Protein AF-A0A7Y2B331-F1 (afdb_monomer_lite)

Radius of gyration: 16.5 Å; chains: 1; bounding box: 43×18×32 Å

Structure (mmCIF, N/CA/C/O backbone):
data_AF-A0A7Y2B331-F1
#
_entry.id   AF-A0A7Y2B331-F1
#
loop_
_atom_site.group_PDB
_atom_site.id
_atom_site.type_symbol
_atom_site.label_atom_id
_atom_site.label_alt_id
_atom_site.label_comp_id
_atom_site.label_asym_id
_atom_site.label_entity_id
_atom_site.label_seq_id
_atom_site.pdbx_PDB_ins_code
_atom_sit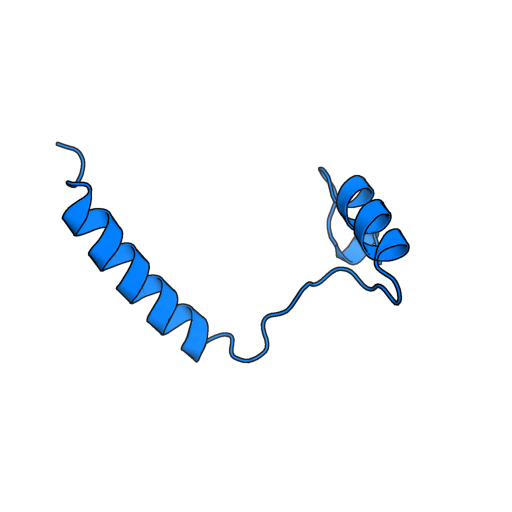e.Cartn_x
_atom_site.Cartn_y
_atom_site.Cartn_z
_atom_site.occupancy
_atom_site.B_iso_or_equiv
_atom_site.auth_seq_id
_atom_site.auth_comp_id
_atom_site.auth_asym_id
_atom_site.auth_atom_id
_atom_site.pdbx_PDB_model_num
ATOM 1 N N . MET A 1 1 ? 29.557 -3.462 -12.706 1.00 68.25 1 MET A N 1
ATOM 2 C CA . MET A 1 1 ? 29.070 -2.071 -12.566 1.00 68.25 1 MET A CA 1
ATOM 3 C C . MET A 1 1 ? 27.578 -2.095 -12.279 1.00 68.25 1 MET A C 1
ATOM 5 O O . MET A 1 1 ? 26.894 -2.896 -12.909 1.00 68.25 1 MET A O 1
ATOM 9 N N . PRO A 1 2 ? 27.072 -1.270 -11.351 1.00 81.12 2 PRO A N 1
ATOM 10 C CA . PRO A 1 2 ? 25.636 -1.138 -11.131 1.00 81.12 2 PRO A CA 1
ATOM 11 C C . PRO A 1 2 ? 24.934 -0.557 -12.370 1.00 81.12 2 PRO A C 1
ATOM 13 O O . PRO A 1 2 ? 25.522 0.185 -13.156 1.00 81.12 2 PRO A O 1
ATOM 16 N N . GLU A 1 3 ? 23.668 -0.924 -12.551 1.00 91.06 3 GLU A N 1
ATOM 17 C CA . GLU A 1 3 ? 22.805 -0.441 -13.632 1.00 91.06 3 GLU A CA 1
ATOM 18 C C . GLU A 1 3 ? 22.632 1.094 -13.574 1.00 91.06 3 GLU A C 1
ATOM 20 O O . GLU A 1 3 ? 22.482 1.668 -12.492 1.00 91.06 3 GLU A O 1
ATOM 25 N N . SER A 1 4 ? 22.609 1.771 -14.732 1.00 96.56 4 SER A N 1
ATOM 26 C CA . SER A 1 4 ? 22.381 3.224 -14.789 1.00 96.56 4 SER A CA 1
ATOM 27 C C . SER A 1 4 ? 20.966 3.603 -14.332 1.00 96.56 4 SER A C 1
ATOM 29 O O . SER A 1 4 ? 20.021 2.821 -14.456 1.00 96.56 4 SER A O 1
ATOM 31 N N . LEU A 1 5 ? 20.785 4.838 -13.848 1.00 96.31 5 LEU A N 1
ATOM 32 C CA . LEU A 1 5 ? 19.477 5.329 -13.386 1.00 96.31 5 LEU A CA 1
ATOM 33 C C . LEU A 1 5 ? 18.383 5.213 -14.458 1.00 96.31 5 LEU A C 1
ATOM 35 O O . LEU A 1 5 ? 17.258 4.828 -14.145 1.00 96.31 5 LEU A O 1
ATOM 39 N N . ALA A 1 6 ? 18.713 5.502 -15.721 1.00 96.81 6 ALA A N 1
ATOM 40 C CA . ALA A 1 6 ? 17.770 5.396 -16.834 1.00 96.81 6 ALA A CA 1
ATOM 41 C C . ALA A 1 6 ? 17.287 3.951 -17.044 1.00 96.81 6 ALA A C 1
ATOM 43 O O . ALA A 1 6 ? 16.085 3.711 -17.167 1.00 96.81 6 ALA A O 1
ATOM 44 N N . LYS A 1 7 ? 18.209 2.980 -17.008 1.00 97.75 7 LYS A N 1
ATOM 45 C CA . LYS A 1 7 ? 17.876 1.557 -17.148 1.00 97.75 7 LYS A CA 1
ATOM 46 C C . LYS A 1 7 ? 17.042 1.051 -15.960 1.00 97.75 7 LYS A C 1
ATOM 48 O O . LYS A 1 7 ? 16.007 0.421 -16.172 1.00 97.75 7 LYS A O 1
ATOM 53 N N . ARG A 1 8 ? 17.378 1.466 -14.728 1.00 97.31 8 ARG A N 1
ATOM 54 C CA . ARG A 1 8 ? 16.578 1.172 -13.520 1.00 97.31 8 ARG A CA 1
ATOM 55 C C . ARG A 1 8 ? 15.144 1.698 -13.624 1.00 97.31 8 ARG A C 1
ATOM 57 O O . ARG A 1 8 ? 14.213 0.965 -13.305 1.00 97.31 8 ARG A O 1
ATOM 64 N N . LYS A 1 9 ? 14.953 2.940 -14.090 1.00 97.94 9 LYS A N 1
ATOM 65 C CA . LYS A 1 9 ? 13.616 3.530 -14.298 1.00 97.94 9 LYS A CA 1
ATOM 66 C C . LYS A 1 9 ? 12.812 2.763 -15.350 1.00 97.94 9 LYS A C 1
ATOM 68 O O . LYS A 1 9 ? 11.652 2.446 -15.103 1.00 97.94 9 LYS A O 1
ATOM 73 N N . ALA A 1 10 ? 13.428 2.413 -16.481 1.00 97.94 10 ALA A N 1
ATOM 74 C CA . ALA A 1 10 ? 12.773 1.631 -17.532 1.00 97.94 10 ALA A CA 1
ATOM 75 C C . ALA A 1 10 ? 12.327 0.248 -17.026 1.00 97.94 10 ALA A C 1
ATOM 77 O O . ALA A 1 10 ? 11.199 -0.183 -17.274 1.00 97.94 10 ALA A O 1
ATOM 78 N N . ARG A 1 11 ? 13.185 -0.426 -16.252 1.00 97.75 11 ARG A N 1
ATOM 79 C CA . ARG A 1 11 ? 12.864 -1.711 -15.624 1.00 97.75 11 ARG A CA 1
ATOM 80 C C . ARG A 1 11 ? 11.743 -1.587 -14.590 1.00 97.75 11 ARG A C 1
ATOM 82 O O . ARG A 1 11 ? 10.814 -2.388 -14.627 1.00 97.75 11 ARG A O 1
ATOM 89 N N . ALA A 1 12 ? 11.788 -0.577 -13.719 1.00 98.12 12 ALA A N 1
ATOM 90 C CA . ALA A 1 12 ? 10.737 -0.321 -12.732 1.00 98.12 12 ALA A CA 1
ATOM 91 C C . ALA A 1 12 ? 9.374 -0.056 -13.393 1.00 98.12 12 ALA A C 1
ATOM 93 O O . ALA A 1 12 ? 8.372 -0.620 -12.965 1.00 98.12 12 ALA A O 1
ATOM 94 N N . ALA A 1 13 ? 9.338 0.724 -14.478 1.00 98.44 13 ALA A N 1
ATOM 95 C CA . ALA A 1 13 ? 8.109 0.978 -15.230 1.00 98.44 13 ALA A CA 1
ATOM 96 C C . ALA A 1 13 ? 7.520 -0.305 -15.843 1.00 98.44 13 ALA A C 1
ATOM 98 O O . ALA A 1 13 ? 6.307 -0.509 -15.797 1.00 98.44 13 ALA A O 1
ATOM 99 N N . LYS A 1 14 ? 8.371 -1.197 -16.373 1.00 98.50 14 LYS A N 1
ATOM 100 C CA . LYS A 1 14 ? 7.935 -2.505 -16.886 1.00 98.50 14 LYS A CA 1
ATOM 101 C C . LYS A 1 14 ? 7.342 -3.375 -15.775 1.00 98.50 14 LYS A C 1
ATOM 103 O O . LYS A 1 14 ? 6.277 -3.945 -15.970 1.00 98.50 14 LYS A O 1
ATOM 108 N N . ILE A 1 15 ? 8.002 -3.444 -14.617 1.00 98.31 15 ILE A N 1
ATOM 109 C CA . ILE A 1 15 ? 7.520 -4.211 -13.457 1.00 98.31 15 ILE A CA 1
ATOM 110 C C . ILE A 1 15 ? 6.179 -3.656 -12.970 1.00 98.31 15 ILE A C 1
ATOM 112 O O . ILE A 1 15 ? 5.226 -4.414 -12.830 1.00 98.31 15 ILE A O 1
ATOM 116 N N . LEU A 1 16 ? 6.074 -2.336 -12.792 1.00 98.06 16 LEU A N 1
ATOM 117 C CA . LEU A 1 16 ? 4.838 -1.687 -12.353 1.00 98.06 16 LEU A CA 1
ATOM 118 C C . LEU A 1 16 ? 3.672 -1.969 -13.309 1.00 98.06 16 LEU A C 1
ATOM 120 O O . LEU A 1 16 ? 2.552 -2.191 -12.857 1.00 98.06 16 LEU A O 1
ATOM 124 N N . LYS A 1 17 ? 3.924 -1.985 -14.624 1.00 98.31 17 LYS A N 1
ATOM 125 C CA . LYS A 1 17 ? 2.905 -2.326 -15.625 1.00 98.31 17 LYS A CA 1
ATOM 126 C C . LYS A 1 17 ? 2.375 -3.748 -15.443 1.00 98.31 17 LYS A C 1
ATOM 128 O O . LYS A 1 17 ? 1.172 -3.944 -15.566 1.00 98.31 17 LYS A O 1
ATOM 133 N N . GLU A 1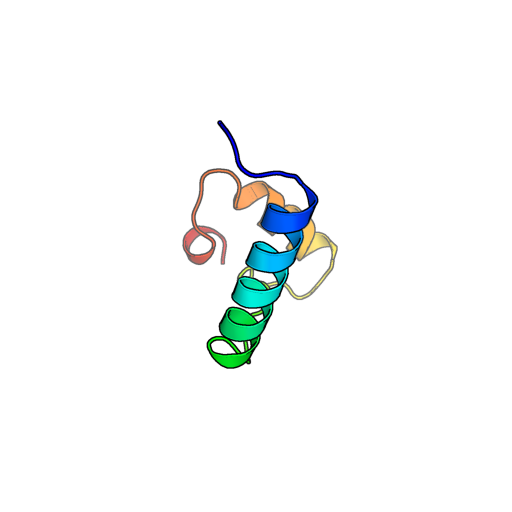 18 ? 3.243 -4.721 -15.185 1.00 98.50 18 GLU A N 1
ATOM 134 C CA . GLU A 1 18 ? 2.811 -6.108 -14.982 1.00 98.50 18 GLU A CA 1
ATOM 135 C C . GLU A 1 18 ? 2.118 -6.296 -13.627 1.00 98.50 18 GLU A C 1
ATOM 137 O O . GLU A 1 18 ? 1.064 -6.920 -13.580 1.00 98.50 18 GLU A O 1
ATOM 142 N N . LEU A 1 19 ? 2.614 -5.666 -12.556 1.00 98.00 19 LEU A N 1
ATOM 143 C CA . LEU A 1 19 ? 1.954 -5.692 -11.244 1.00 98.00 19 LEU A CA 1
ATOM 144 C C . LEU A 1 19 ? 0.526 -5.137 -11.312 1.00 98.00 19 LEU A C 1
ATOM 146 O O . LEU A 1 19 ? -0.393 -5.772 -10.813 1.00 98.00 19 LEU A O 1
ATOM 150 N N . LYS A 1 20 ? 0.315 -4.014 -12.009 1.00 97.00 20 LYS A N 1
ATOM 151 C CA . LYS A 1 20 ? -1.024 -3.431 -12.200 1.00 97.00 20 LYS A CA 1
ATOM 152 C C . LYS A 1 20 ? -2.001 -4.337 -12.956 1.00 97.00 20 LYS A C 1
ATOM 154 O O . LYS A 1 20 ? -3.203 -4.174 -12.801 1.00 97.00 20 LYS A O 1
ATOM 159 N N . LYS A 1 21 ? -1.508 -5.242 -13.810 1.00 97.62 21 LYS A N 1
ATOM 160 C CA . LYS A 1 21 ? -2.356 -6.222 -14.510 1.00 97.62 21 LYS A CA 1
ATOM 161 C C . LYS A 1 21 ? -2.663 -7.442 -13.646 1.00 97.62 21 LYS A C 1
ATOM 163 O O . LYS A 1 21 ? -3.730 -8.016 -13.798 1.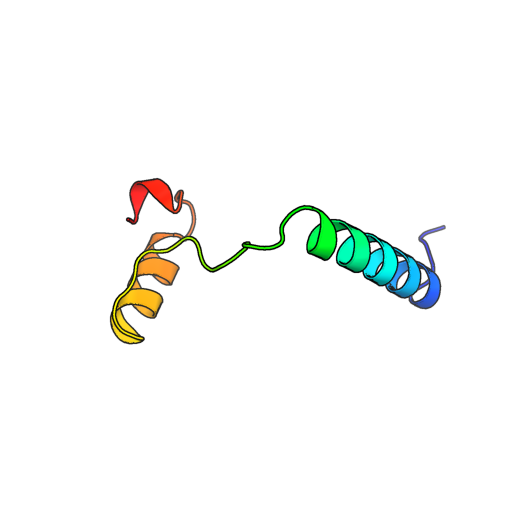00 97.62 21 LYS A O 1
ATOM 168 N N . LEU A 1 22 ? -1.702 -7.868 -12.825 1.00 98.19 22 LEU A N 1
ATOM 169 C CA . LEU A 1 22 ? -1.817 -9.064 -11.986 1.00 98.19 22 LEU A CA 1
ATOM 170 C C . LEU A 1 22 ? -2.638 -8.812 -10.716 1.00 98.19 22 LEU A C 1
ATOM 172 O O . LEU A 1 22 ? -3.336 -9.713 -10.272 1.00 98.19 22 LEU A O 1
ATOM 176 N N . TYR A 1 23 ? -2.559 -7.602 -10.162 1.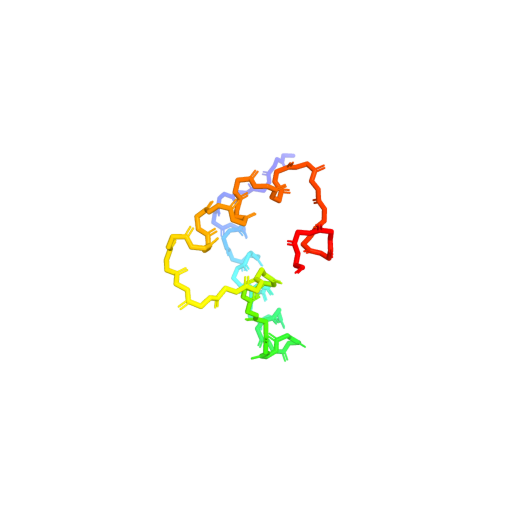00 97.06 23 TYR A N 1
ATOM 177 C CA . TYR A 1 23 ? -3.208 -7.207 -8.912 1.00 97.06 23 TYR A CA 1
ATOM 178 C C . TYR A 1 23 ? -4.121 -6.003 -9.170 1.00 97.06 23 TYR A C 1
ATOM 180 O O . TYR A 1 23 ? -3.774 -4.859 -8.873 1.00 97.06 23 TYR A O 1
ATOM 188 N N . THR A 1 24 ? -5.253 -6.247 -9.830 1.00 96.06 24 THR A N 1
ATOM 189 C CA . THR A 1 24 ? -6.170 -5.191 -10.296 1.00 96.06 24 THR A CA 1
ATOM 190 C C . THR A 1 24 ? -6.951 -4.505 -9.176 1.00 96.06 24 THR A C 1
ATOM 192 O O . THR A 1 24 ? -7.467 -3.411 -9.377 1.00 96.06 24 THR A O 1
ATOM 195 N N . ASP A 1 25 ? -7.038 -5.153 -8.024 1.00 94.62 25 ASP A N 1
ATOM 196 C CA . ASP A 1 25 ? -7.818 -4.805 -6.838 1.00 94.62 25 ASP A CA 1
ATOM 197 C C . ASP A 1 25 ? -6.931 -4.517 -5.615 1.00 94.62 25 ASP A C 1
ATOM 199 O O . ASP A 1 25 ? -7.420 -4.466 -4.492 1.00 94.62 25 ASP A O 1
ATOM 203 N N . ALA A 1 26 ? -5.623 -4.320 -5.820 1.00 94.12 26 ALA A N 1
ATOM 204 C CA . ALA A 1 26 ? -4.715 -3.962 -4.738 1.00 94.12 26 ALA A CA 1
ATOM 205 C C . ALA A 1 26 ? -5.081 -2.593 -4.141 1.00 94.12 26 ALA A C 1
ATOM 207 O O . ALA A 1 26 ? -5.022 -1.574 -4.835 1.00 94.12 26 ALA A O 1
ATOM 208 N N . ASP A 1 27 ? -5.387 -2.583 -2.846 1.00 94.12 27 ASP A N 1
ATOM 209 C CA . ASP A 1 27 ? -5.718 -1.393 -2.060 1.00 94.12 27 ASP A CA 1
ATOM 210 C C . ASP A 1 27 ? -4.982 -1.418 -0.704 1.00 94.12 27 ASP A C 1
ATOM 212 O O . ASP A 1 27 ? -4.167 -2.305 -0.434 1.00 94.12 27 ASP A O 1
ATOM 216 N N . CYS A 1 28 ? -5.226 -0.422 0.146 1.00 94.75 28 CYS A N 1
ATOM 217 C CA . CYS A 1 28 ? -4.774 -0.416 1.530 1.00 94.75 28 CYS A CA 1
ATOM 218 C C . CYS A 1 28 ? -5.377 -1.607 2.291 1.00 94.75 28 CYS A C 1
ATOM 220 O O . CYS A 1 28 ? -6.592 -1.760 2.337 1.00 94.75 28 CYS A O 1
ATOM 222 N N . ALA A 1 29 ? -4.522 -2.432 2.898 1.00 95.38 29 ALA A N 1
ATOM 223 C CA . ALA A 1 29 ? -4.948 -3.620 3.639 1.00 95.38 29 ALA A CA 1
ATOM 224 C C . ALA A 1 29 ? -5.380 -3.331 5.090 1.00 95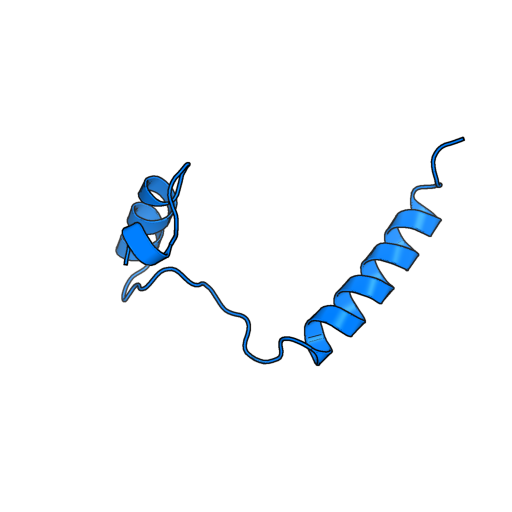.38 29 ALA A C 1
ATOM 226 O O . ALA A 1 29 ? -5.905 -4.223 5.750 1.00 95.38 29 ALA A O 1
ATOM 227 N N . LEU A 1 30 ? -5.162 -2.105 5.584 1.00 97.00 30 LEU A N 1
ATOM 228 C CA . LEU A 1 30 ? -5.601 -1.687 6.915 1.00 97.00 30 LEU A CA 1
ATOM 229 C C . LEU A 1 30 ? -7.072 -1.271 6.876 1.00 97.00 30 LEU A C 1
ATOM 231 O O . LEU A 1 30 ? -7.432 -0.326 6.167 1.00 97.00 30 LEU A O 1
ATOM 235 N N . ASP A 1 31 ? -7.904 -1.924 7.678 1.00 96.69 31 ASP A N 1
ATOM 236 C CA . ASP A 1 31 ? -9.324 -1.608 7.792 1.00 96.69 31 ASP A CA 1
ATOM 237 C C . ASP A 1 31 ? -9.522 -0.276 8.534 1.00 96.69 31 ASP A C 1
ATOM 239 O O . ASP A 1 31 ? -9.055 -0.080 9.656 1.00 96.69 31 ASP A O 1
ATOM 243 N N . HIS A 1 32 ? -10.218 0.678 7.908 1.00 97.31 32 HIS A N 1
ATOM 244 C CA . HIS A 1 32 ? -10.465 1.997 8.497 1.00 97.31 32 HIS A CA 1
ATOM 245 C C . HIS A 1 32 ? -11.726 2.662 7.929 1.00 97.31 32 HIS A C 1
ATOM 247 O O . HIS A 1 32 ? -12.070 2.516 6.757 1.00 97.31 32 HIS A O 1
ATOM 253 N N . LYS A 1 33 ? -12.414 3.451 8.757 1.00 98.06 33 LYS A N 1
ATOM 254 C CA . LYS A 1 33 ? -13.604 4.246 8.396 1.00 98.06 33 LYS A CA 1
ATOM 255 C C . LYS A 1 33 ? -13.346 5.749 8.434 1.00 98.06 33 LYS A C 1
ATOM 257 O O . LYS A 1 33 ? -14.205 6.536 8.037 1.00 98.06 33 LYS A O 1
ATOM 262 N N . SER A 1 34 ? -12.177 6.167 8.915 1.00 98.25 34 SER A N 1
ATOM 263 C CA . SER A 1 34 ? -11.789 7.572 9.010 1.00 98.25 34 SER A CA 1
ATOM 264 C C . SER A 1 34 ? -10.281 7.769 8.848 1.00 98.25 34 SER A C 1
ATOM 266 O O . SER A 1 34 ? -9.486 6.850 9.039 1.00 98.25 34 SER A O 1
ATOM 268 N N . ALA A 1 35 ? -9.869 8.998 8.528 1.00 98.25 35 ALA A N 1
ATOM 269 C CA . ALA A 1 35 ? -8.451 9.346 8.417 1.00 98.25 35 ALA A CA 1
ATOM 270 C C . ALA A 1 35 ? -7.692 9.180 9.747 1.00 98.25 35 ALA A C 1
ATOM 272 O O . ALA A 1 35 ? -6.507 8.855 9.744 1.00 98.25 35 ALA A O 1
ATOM 273 N N . LEU A 1 36 ? -8.373 9.389 10.882 1.00 98.31 36 LEU A N 1
ATOM 274 C CA . LEU A 1 36 ? -7.782 9.173 12.201 1.00 98.31 36 LEU A CA 1
ATOM 275 C C . LEU A 1 36 ? -7.554 7.681 12.470 1.00 98.31 36 LEU A C 1
ATOM 277 O O . LEU A 1 36 ? -6.488 7.317 12.957 1.00 98.31 36 LEU A O 1
ATOM 281 N N . GLU A 1 37 ? -8.519 6.826 12.116 1.00 98.19 37 GLU A N 1
ATOM 282 C CA . GLU A 1 37 ? -8.368 5.368 12.215 1.00 98.19 37 GLU A CA 1
ATOM 283 C C . GLU A 1 37 ? -7.197 4.873 11.366 1.00 98.19 37 GLU A C 1
ATOM 285 O O . GLU A 1 37 ? -6.338 4.169 11.889 1.00 98.19 37 GLU A O 1
ATOM 290 N N . LEU A 1 38 ? -7.085 5.324 10.110 1.00 98.00 38 LEU A N 1
ATOM 291 C CA . LEU A 1 38 ? -5.960 4.957 9.246 1.00 98.00 38 LEU A CA 1
ATOM 292 C C . LEU A 1 38 ? -4.612 5.390 9.836 1.00 98.00 38 LEU A C 1
ATOM 294 O O . LEU A 1 38 ? -3.643 4.633 9.783 1.00 98.00 38 LEU A O 1
ATOM 298 N N . LEU A 1 39 ? -4.531 6.594 10.412 1.00 98.19 39 LEU A N 1
ATOM 299 C CA . LEU A 1 39 ? -3.302 7.088 11.035 1.00 98.19 39 LEU A CA 1
ATOM 300 C C . LEU A 1 39 ? -2.861 6.186 12.195 1.00 98.19 39 LEU A C 1
ATOM 302 O O . LEU A 1 39 ? -1.688 5.822 12.278 1.00 98.19 39 LEU A O 1
ATOM 306 N N . VAL A 1 40 ? -3.791 5.817 13.077 1.00 97.56 40 VAL A N 1
ATOM 307 C CA . VAL A 1 40 ? -3.499 4.939 14.217 1.00 97.56 40 VAL A CA 1
ATOM 308 C C . VAL A 1 40 ? -3.150 3.5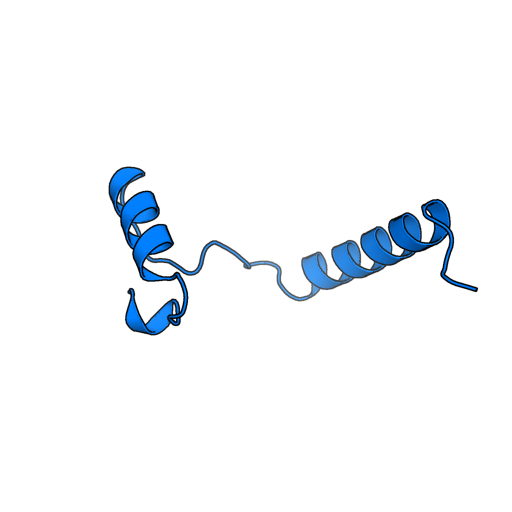29 13.739 1.00 97.56 40 VAL A C 1
ATOM 310 O O . VAL A 1 40 ? -2.127 2.996 14.164 1.00 97.56 40 VAL A O 1
ATOM 313 N N . ALA A 1 41 ? -3.929 2.958 12.816 1.00 97.62 41 ALA A N 1
ATOM 314 C CA . ALA A 1 41 ? -3.670 1.641 12.235 1.00 97.62 41 ALA A CA 1
ATOM 315 C C . ALA A 1 41 ? -2.282 1.581 11.571 1.00 97.62 41 ALA A C 1
ATOM 317 O O . ALA A 1 41 ? -1.521 0.644 11.794 1.00 97.62 41 ALA A O 1
ATOM 318 N N . THR A 1 42 ? -1.885 2.640 10.858 1.00 96.94 42 THR A N 1
ATOM 319 C CA . THR A 1 42 ? -0.544 2.756 10.261 1.00 96.94 42 THR A CA 1
ATOM 320 C C . THR A 1 42 ? 0.552 2.709 11.327 1.00 96.94 42 THR A C 1
ATOM 322 O O . THR A 1 42 ? 1.539 1.995 11.156 1.00 96.94 42 THR A O 1
ATOM 325 N N . ILE A 1 43 ? 0.390 3.435 12.440 1.00 97.44 43 ILE A N 1
ATOM 326 C CA . ILE A 1 43 ? 1.367 3.435 13.540 1.00 97.44 43 ILE A CA 1
ATOM 327 C C . ILE A 1 43 ? 1.470 2.043 14.178 1.00 97.44 43 ILE A C 1
ATOM 329 O O . ILE A 1 43 ? 2.578 1.587 14.449 1.00 97.44 43 ILE A O 1
ATOM 333 N N . LEU A 1 44 ? 0.340 1.363 14.391 1.00 96.50 44 LEU A N 1
ATOM 334 C CA . LEU A 1 44 ? 0.300 0.021 14.982 1.00 96.50 44 LEU A CA 1
ATOM 335 C C . LEU A 1 44 ? 0.835 -1.068 14.041 1.00 96.50 44 LEU A C 1
ATOM 337 O O . LEU A 1 44 ? 1.398 -2.051 14.516 1.00 96.50 44 LEU A O 1
ATOM 341 N N . SER A 1 45 ? 0.714 -0.883 12.723 1.00 96.56 45 SER A N 1
ATOM 342 C CA . SER A 1 45 ? 1.268 -1.809 11.722 1.00 96.56 45 SER A CA 1
ATOM 343 C C . SER A 1 45 ? 2.797 -1.843 11.722 1.00 96.56 45 SER A C 1
ATOM 345 O O . SER A 1 45 ? 3.401 -2.790 11.218 1.00 96.56 45 SER A O 1
ATOM 347 N N . ALA A 1 46 ? 3.455 -0.837 12.313 1.00 96.00 46 ALA A N 1
ATOM 348 C CA . ALA A 1 46 ? 4.905 -0.803 12.407 1.00 96.00 46 ALA A CA 1
ATOM 349 C C . ALA A 1 46 ? 5.420 -2.047 13.148 1.00 96.00 46 ALA A C 1
ATOM 351 O O . ALA A 1 46 ? 5.154 -2.238 14.331 1.00 96.00 46 ALA A O 1
ATOM 352 N N . GLN A 1 47 ? 6.202 -2.875 12.450 1.00 93.81 47 GLN A N 1
ATOM 353 C CA . GLN A 1 47 ? 6.722 -4.148 12.966 1.00 93.81 47 GLN A CA 1
ATOM 354 C C . GLN A 1 47 ? 5.633 -5.175 13.348 1.00 93.81 47 GLN A C 1
ATOM 356 O O . GLN A 1 47 ? 5.910 -6.095 14.117 1.00 93.81 47 GLN A O 1
ATOM 361 N N . SER A 1 48 ? 4.426 -5.048 12.792 1.00 95.31 48 SER A N 1
ATOM 362 C CA . SER A 1 48 ? 3.315 -5.999 12.911 1.00 95.31 48 SER A CA 1
ATOM 363 C C . SER A 1 48 ? 2.810 -6.404 11.516 1.00 95.31 48 SER A C 1
ATOM 365 O O . SER A 1 48 ? 3.340 -5.960 10.499 1.00 95.31 48 SER A O 1
ATOM 367 N N . THR A 1 49 ? 1.813 -7.282 11.452 1.00 94.69 49 THR A N 1
ATOM 368 C CA . THR A 1 49 ? 1.067 -7.593 10.224 1.00 94.69 49 THR A CA 1
ATOM 369 C C . THR A 1 49 ? -0.242 -6.811 10.209 1.00 94.69 49 THR A C 1
ATOM 371 O O . THR A 1 49 ? -0.828 -6.597 11.270 1.00 94.69 49 THR A O 1
ATOM 374 N N . ASP A 1 50 ? -0.731 -6.432 9.024 1.00 93.75 50 ASP A N 1
ATOM 375 C CA . ASP A 1 50 ? -2.039 -5.768 8.888 1.00 93.75 50 ASP A CA 1
ATOM 376 C C . ASP A 1 50 ? -3.166 -6.639 9.485 1.00 93.75 50 ASP A C 1
ATOM 378 O O . ASP A 1 50 ? -4.036 -6.128 10.177 1.00 93.75 50 ASP A O 1
ATOM 382 N N . GLU A 1 51 ? -3.066 -7.971 9.350 1.00 95.19 51 GLU A N 1
ATOM 383 C CA . GLU A 1 51 ? -3.979 -8.949 9.974 1.00 95.19 51 GLU A CA 1
ATOM 384 C C . GLU A 1 51 ? -4.049 -8.846 11.507 1.00 95.19 51 GLU A C 1
ATOM 386 O O . GLU A 1 51 ? -5.106 -9.073 12.079 1.00 95.19 51 GLU A O 1
ATOM 391 N N . ASN A 1 52 ? -2.947 -8.507 12.185 1.00 94.94 52 ASN A N 1
ATOM 392 C CA . ASN A 1 52 ? -2.949 -8.334 13.641 1.00 94.94 52 ASN A CA 1
ATOM 393 C C . ASN A 1 52 ? -3.474 -6.955 14.075 1.00 94.94 52 ASN A C 1
ATOM 395 O O . ASN A 1 52 ? -3.731 -6.758 15.263 1.00 94.94 52 ASN A O 1
ATOM 399 N N . VAL A 1 53 ? -3.524 -5.980 13.161 1.00 95.38 53 VAL A N 1
ATOM 400 C CA . VAL A 1 53 ? -3.988 -4.611 13.437 1.00 95.38 53 VAL A CA 1
ATOM 401 C C . VAL A 1 53 ? -5.486 -4.459 13.168 1.00 95.38 53 VAL A C 1
ATOM 403 O O . VAL A 1 53 ? -6.130 -3.701 13.894 1.00 95.38 53 VAL A O 1
ATOM 406 N N . ASN A 1 54 ? -6.009 -5.153 12.152 1.00 93.44 54 ASN A N 1
ATOM 407 C CA . ASN A 1 54 ? -7.430 -5.178 11.784 1.00 93.44 54 ASN A CA 1
ATOM 408 C C . ASN A 1 54 ? -8.289 -5.900 12.836 1.00 93.44 54 ASN A C 1
ATOM 410 O O . ASN A 1 54 ? -9.395 -5.390 13.133 1.00 93.44 54 ASN A O 1
#

Secondary structure (DSSP, 8-state):
-PPPHHHHHHHHHHHHHHHHHH-TT----S--SSHHHHHHHHHHHTTS-HHHH-

pLDDT: mean 95.88, std 4.63, range [68.25, 98.5]

Foldseek 3Di:
DDDDPVVVVVVVVVVVVVCCVVCVPDDDLADDDDPVSVVVLVVVCVVHPSVVSD

Sequence (54 aa):
MPESLAKRKARAAKILKELKKLYTDADCALDHKSALELLVATILSAQSTDENVN